Protein AF-A0A6A8FGR5-F1 (afdb_monomer_lite)

Foldseek 3Di:
DDFPDKDFPVVLVPDPQKDWDPPADLQKTKIQGHPAQKIWIDGPPDRMTTIDRDDPDDPDDDPDDPVVVVCPVVVCVVVVVVVVCVCPDCVNVVPPDPVVPPPPPPDDD

Secondary structure (DSSP, 8-state):
--EEEEEEHHHHHH-TTEEE-TT--TT-EEEEETTS-EEEEE-TT-SEEEEEE---S-------SGGGGGGHHHHHHHHHHHHHHHHTSTTT-TT--GGGS--------

pLDDT: mean 71.56, std 17.8, range [41.97, 95.06]

Structure (mmCIF, N/CA/C/O backbone):
data_AF-A0A6A8FGR5-F1
#
_entry.id   AF-A0A6A8FGR5-F1
#
loop_
_atom_site.group_PDB
_atom_site.id
_atom_site.type_symbol
_atom_site.label_atom_id
_atom_site.label_alt_id
_atom_site.label_comp_id
_atom_site.label_asym_id
_atom_site.label_entity_id
_atom_site.label_seq_id
_atom_site.pdbx_PDB_ins_code
_atom_site.Cartn_x
_atom_site.Cartn_y
_atom_site.Cartn_z
_atom_site.occupancy
_atom_site.B_iso_or_equiv
_atom_site.auth_seq_id
_atom_site.auth_comp_id
_atom_site.auth_asym_id
_atom_site.auth_atom_id
_atom_site.pdbx_PDB_model_num
ATOM 1 N N . MET A 1 1 ? 17.420 -13.442 2.392 1.00 55.25 1 MET A N 1
ATOM 2 C CA . MET A 1 1 ? 16.183 -12.662 2.139 1.00 55.25 1 MET A CA 1
ATOM 3 C C . MET A 1 1 ? 15.046 -13.270 2.936 1.00 55.25 1 MET A C 1
ATOM 5 O O . MET A 1 1 ? 14.472 -14.268 2.516 1.00 55.25 1 MET A O 1
ATOM 9 N N . GLN A 1 2 ? 14.761 -12.710 4.108 1.00 61.94 2 GLN A N 1
ATOM 10 C CA . GLN A 1 2 ? 13.659 -13.164 4.950 1.00 61.94 2 GLN A CA 1
ATOM 11 C C . GLN A 1 2 ? 12.454 -12.240 4.746 1.00 61.94 2 GLN A C 1
ATOM 13 O O . GLN A 1 2 ? 12.572 -11.018 4.853 1.00 61.94 2 GLN A O 1
ATOM 18 N N . THR A 1 3 ? 11.298 -12.818 4.418 1.00 72.56 3 THR A N 1
ATOM 19 C CA . THR A 1 3 ? 10.036 -12.077 4.322 1.00 72.56 3 THR A CA 1
ATOM 20 C C . THR A 1 3 ? 9.544 -11.756 5.728 1.00 72.56 3 THR A C 1
ATOM 22 O O . THR A 1 3 ? 9.247 -12.661 6.507 1.00 72.56 3 THR A O 1
ATOM 25 N N . VAL A 1 4 ? 9.453 -10.471 6.057 1.00 80.38 4 VAL A N 1
ATOM 26 C CA . VAL A 1 4 ? 9.016 -9.980 7.373 1.00 80.38 4 VAL A CA 1
ATOM 27 C C . VAL A 1 4 ? 7.495 -9.963 7.477 1.00 80.38 4 VAL A C 1
ATOM 29 O O . VAL A 1 4 ? 6.930 -10.141 8.554 1.00 80.38 4 VAL A O 1
ATOM 32 N N . GLY A 1 5 ? 6.810 -9.749 6.355 1.00 87.44 5 GLY A N 1
ATOM 33 C CA . GLY A 1 5 ? 5.357 -9.742 6.311 1.00 87.44 5 GLY A CA 1
ATOM 34 C C . GLY A 1 5 ? 4.810 -9.232 4.990 1.00 87.44 5 GLY A C 1
ATOM 35 O O . GLY A 1 5 ? 5.549 -8.777 4.122 1.00 87.44 5 GLY A O 1
ATOM 36 N N . ARG A 1 6 ? 3.486 -9.297 4.866 1.00 91.62 6 ARG A N 1
ATOM 37 C CA . ARG A 1 6 ? 2.747 -8.891 3.674 1.00 91.62 6 ARG A CA 1
ATOM 38 C C . ARG A 1 6 ? 1.909 -7.659 3.983 1.00 91.62 6 ARG A C 1
ATOM 40 O O . ARG A 1 6 ? 1.166 -7.656 4.966 1.00 91.62 6 ARG A O 1
ATOM 47 N N . ILE A 1 7 ? 2.025 -6.618 3.163 1.00 93.12 7 ILE A N 1
ATOM 48 C CA . ILE A 1 7 ? 1.291 -5.357 3.338 1.00 93.12 7 ILE A CA 1
ATOM 49 C C . ILE A 1 7 ? 0.479 -5.010 2.088 1.00 93.12 7 ILE A C 1
ATOM 51 O O . ILE A 1 7 ? 0.846 -5.417 0.988 1.00 93.12 7 ILE A O 1
ATOM 55 N N . PRO A 1 8 ? -0.640 -4.278 2.213 1.00 95.06 8 PRO A N 1
ATOM 56 C CA . PRO A 1 8 ? -1.399 -3.842 1.050 1.00 95.06 8 PRO A CA 1
ATOM 57 C C . PRO A 1 8 ? -0.585 -2.889 0.174 1.00 95.06 8 PRO A C 1
ATOM 59 O O . PRO A 1 8 ? 0.067 -1.972 0.674 1.00 95.06 8 PRO A O 1
ATOM 62 N N . ARG A 1 9 ? -0.696 -3.052 -1.142 1.00 92.75 9 ARG A N 1
ATOM 63 C CA . ARG A 1 9 ? 0.044 -2.257 -2.124 1.00 92.75 9 ARG A CA 1
ATOM 64 C C . ARG A 1 9 ? -0.238 -0.761 -2.023 1.00 92.75 9 ARG A C 1
ATOM 66 O O . ARG A 1 9 ? 0.681 0.050 -2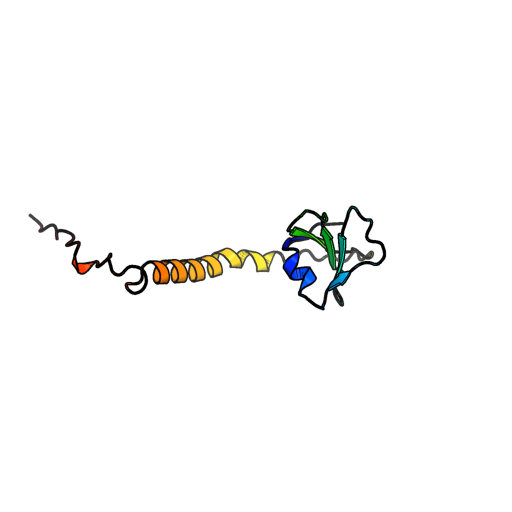.108 1.00 92.75 9 ARG A O 1
ATOM 73 N N . TRP A 1 10 ? -1.492 -0.397 -1.764 1.00 93.56 10 TRP A N 1
ATOM 74 C CA . TRP A 1 10 ? -1.896 1.003 -1.629 1.00 93.56 10 TRP A CA 1
ATOM 75 C C . TRP A 1 10 ? -1.157 1.730 -0.495 1.00 93.56 10 TRP A C 1
ATOM 77 O O . TRP A 1 10 ? -0.984 2.941 -0.576 1.00 93.56 10 TRP A O 1
ATOM 87 N N . VAL A 1 11 ? -0.700 1.016 0.544 1.00 93.56 11 VAL A N 1
ATOM 88 C CA . VAL A 1 11 ? 0.067 1.614 1.649 1.00 93.56 11 VAL A CA 1
ATOM 89 C C . VAL A 1 11 ? 1.420 2.100 1.145 1.00 93.56 11 VAL A C 1
ATOM 91 O O . VAL A 1 11 ? 1.801 3.228 1.430 1.00 93.56 11 VAL A O 1
ATOM 94 N N . ILE A 1 12 ? 2.112 1.282 0.350 1.00 93.19 12 ILE A N 1
ATOM 95 C CA . ILE A 1 12 ? 3.412 1.626 -0.240 1.00 93.19 12 ILE A CA 1
ATOM 96 C C . ILE A 1 12 ? 3.252 2.751 -1.264 1.00 93.19 12 ILE A C 1
ATOM 98 O O . ILE A 1 12 ? 4.041 3.684 -1.287 1.00 93.19 12 ILE A O 1
ATOM 102 N N . GLU A 1 13 ? 2.207 2.700 -2.093 1.00 91.12 13 GLU A N 1
ATOM 103 C CA . GLU A 1 13 ? 1.976 3.713 -3.132 1.00 91.12 13 GLU A CA 1
ATOM 104 C C . GLU A 1 13 ? 1.590 5.092 -2.578 1.00 91.12 13 GLU A C 1
ATOM 106 O O . GLU A 1 13 ? 1.794 6.102 -3.252 1.00 91.12 13 GLU A O 1
ATOM 111 N N . LYS A 1 14 ? 0.997 5.150 -1.380 1.00 92.81 14 LYS A N 1
ATOM 112 C CA . LYS A 1 14 ? 0.591 6.406 -0.732 1.00 92.81 14 LYS A CA 1
ATOM 113 C C . LYS A 1 14 ? 1.634 6.961 0.229 1.00 92.81 14 LYS A C 1
ATOM 115 O O . LYS A 1 14 ? 1.566 8.144 0.553 1.00 92.81 14 LYS A O 1
ATOM 120 N N . ASP A 1 15 ? 2.558 6.134 0.696 1.00 92.12 15 ASP A N 1
ATOM 121 C CA . ASP A 1 15 ? 3.575 6.528 1.660 1.00 92.12 15 ASP A CA 1
ATOM 122 C C . ASP A 1 15 ? 4.819 7.085 0.931 1.00 92.12 15 ASP A C 1
ATOM 124 O O . ASP A 1 15 ? 5.517 6.338 0.243 1.00 92.12 15 ASP A O 1
ATOM 128 N N . PRO A 1 16 ? 5.142 8.386 1.094 1.00 92.00 16 PRO A N 1
ATOM 129 C CA . PRO A 1 16 ? 6.264 9.030 0.407 1.00 92.00 16 PRO A CA 1
ATOM 130 C C . PRO A 1 16 ? 7.637 8.546 0.894 1.00 92.00 16 PRO A C 1
ATOM 132 O O . PRO A 1 16 ? 8.660 8.920 0.319 1.00 92.00 16 PRO A O 1
ATOM 135 N N . SER A 1 17 ? 7.687 7.749 1.966 1.00 91.69 17 SER A N 1
ATOM 136 C CA . SER A 1 17 ? 8.924 7.113 2.414 1.00 91.69 17 SER A CA 1
ATOM 137 C C . SER A 1 17 ? 9.351 5.944 1.524 1.00 91.69 17 SER A C 1
ATOM 139 O O . SER A 1 17 ? 10.503 5.526 1.621 1.00 91.69 17 SER A O 1
ATOM 141 N N . TRP A 1 18 ? 8.479 5.437 0.647 1.00 93.06 18 TRP A N 1
ATOM 142 C CA . TRP A 1 18 ? 8.814 4.387 -0.312 1.00 93.06 18 TRP A CA 1
ATOM 143 C C . TRP A 1 18 ? 9.157 4.959 -1.685 1.00 93.06 18 TRP A C 1
ATOM 145 O O . TRP A 1 18 ? 8.433 5.784 -2.240 1.00 93.06 18 TRP A O 1
ATOM 155 N N . GLU A 1 19 ? 10.241 4.464 -2.272 1.00 91.62 19 GLU A N 1
ATOM 156 C CA . GLU A 1 19 ? 10.662 4.793 -3.632 1.00 91.62 19 GLU A CA 1
ATOM 157 C C . GLU A 1 19 ? 10.598 3.561 -4.520 1.00 91.62 19 GLU A C 1
ATOM 159 O O . GLU A 1 19 ? 10.967 2.469 -4.099 1.00 91.62 19 GLU A O 1
ATOM 164 N N . LYS A 1 20 ? 10.139 3.732 -5.763 1.00 89.19 20 LYS A N 1
ATOM 165 C CA . LYS A 1 20 ? 10.176 2.660 -6.763 1.00 89.19 20 LYS A CA 1
ATOM 166 C C . LYS A 1 20 ? 11.624 2.373 -7.141 1.00 89.19 20 LYS A C 1
ATOM 168 O O . LYS A 1 20 ? 12.364 3.293 -7.486 1.00 89.19 20 LYS A O 1
ATOM 173 N N . ALA A 1 21 ? 12.010 1.104 -7.116 1.00 84.69 21 ALA A N 1
ATOM 174 C CA . ALA A 1 21 ? 13.330 0.692 -7.555 1.00 84.69 21 ALA A CA 1
ATOM 175 C C . ALA A 1 21 ? 13.465 0.847 -9.081 1.00 84.69 21 ALA A C 1
ATOM 177 O O . ALA A 1 21 ? 12.553 0.527 -9.850 1.00 84.69 21 ALA A O 1
ATOM 178 N N . VAL A 1 22 ? 14.635 1.323 -9.515 1.00 71.88 22 VAL A N 1
ATOM 179 C CA . VAL A 1 22 ? 14.949 1.626 -10.925 1.00 71.88 22 VAL A CA 1
ATOM 180 C C . VAL A 1 22 ? 14.974 0.366 -11.803 1.00 71.88 22 VAL A C 1
ATOM 182 O O . VAL A 1 22 ? 14.716 0.447 -12.998 1.00 71.88 22 VAL A O 1
ATOM 185 N N . HIS A 1 23 ? 15.223 -0.806 -11.213 1.00 66.00 23 HIS A N 1
ATOM 186 C CA . HIS A 1 23 ? 15.366 -2.085 -11.919 1.00 66.00 23 HIS A CA 1
ATOM 187 C C . HIS A 1 23 ? 14.107 -2.963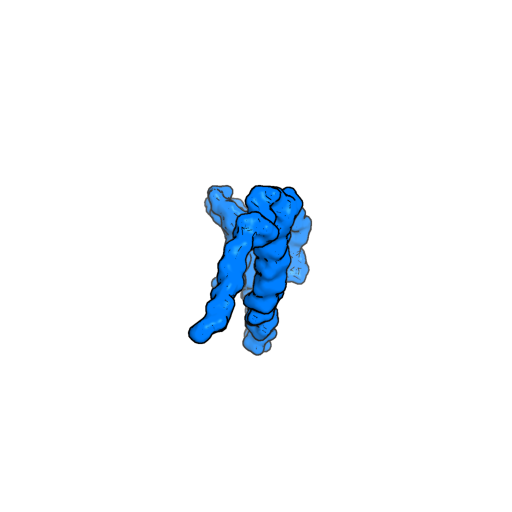 -11.859 1.00 66.00 23 HIS A C 1
ATOM 189 O O . HIS A 1 23 ? 14.211 -4.185 -11.950 1.00 66.00 23 HIS A O 1
ATOM 195 N N . SER A 1 24 ? 12.923 -2.372 -11.668 1.00 63.94 24 SER A N 1
ATOM 196 C CA . SER A 1 24 ? 11.681 -3.151 -11.687 1.00 63.94 24 SER A CA 1
ATOM 197 C C . SER A 1 24 ? 11.469 -3.752 -13.080 1.00 63.94 24 SER A C 1
ATOM 199 O O . SER A 1 24 ? 11.187 -3.053 -14.052 1.00 63.94 24 SER A O 1
ATOM 201 N N . ASN A 1 25 ? 11.652 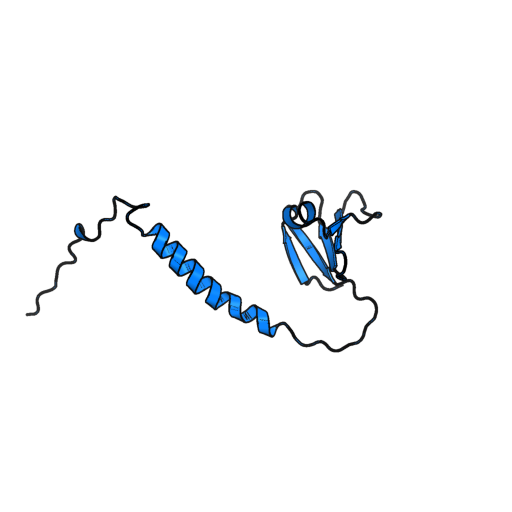-5.069 -13.186 1.00 66.75 25 ASN A N 1
ATOM 202 C CA . ASN A 1 25 ? 11.241 -5.825 -14.363 1.00 66.75 25 ASN A CA 1
ATOM 203 C C . ASN A 1 25 ? 9.714 -5.715 -14.502 1.00 66.75 25 ASN A C 1
ATOM 205 O O . ASN A 1 25 ? 9.013 -5.619 -13.498 1.00 66.75 25 ASN A O 1
ATOM 209 N N . TYR A 1 26 ? 9.180 -5.759 -15.726 1.00 67.88 26 TYR A N 1
ATOM 210 C CA . TYR A 1 26 ? 7.735 -5.608 -15.971 1.00 67.88 26 TYR A CA 1
ATOM 211 C C . TYR A 1 26 ? 6.858 -6.586 -15.167 1.00 67.88 26 TYR A C 1
ATOM 213 O O . TYR A 1 26 ? 5.714 -6.260 -14.856 1.00 67.88 26 TYR A O 1
ATOM 221 N N . ASP A 1 27 ? 7.418 -7.732 -14.780 1.00 80.31 27 ASP A N 1
ATOM 222 C CA . ASP A 1 27 ? 6.720 -8.783 -14.039 1.00 80.31 27 ASP A CA 1
ATOM 223 C C . ASP A 1 27 ? 6.714 -8.577 -12.518 1.00 80.31 27 ASP A C 1
ATOM 225 O O . ASP A 1 27 ? 5.946 -9.235 -11.820 1.00 80.31 27 ASP A O 1
ATOM 229 N N . ILE A 1 28 ? 7.562 -7.698 -11.968 1.00 86.75 28 ILE A N 1
ATOM 230 C CA . ILE A 1 28 ? 7.688 -7.509 -10.516 1.00 86.75 28 ILE A CA 1
ATOM 231 C C . ILE A 1 28 ? 7.924 -6.035 -10.200 1.00 86.75 28 ILE A C 1
ATOM 233 O O . ILE A 1 28 ? 8.941 -5.441 -10.558 1.00 86.75 28 ILE A O 1
ATOM 237 N N . LEU A 1 29 ? 6.994 -5.456 -9.448 1.00 89.00 29 LEU A N 1
ATOM 238 C CA . LEU A 1 29 ? 7.147 -4.119 -8.908 1.00 89.00 29 LEU A CA 1
ATOM 239 C C . LEU A 1 29 ? 7.932 -4.178 -7.615 1.00 89.00 29 LEU A C 1
ATOM 241 O O . LEU A 1 29 ? 7.694 -5.017 -6.745 1.00 89.00 29 LEU A O 1
ATOM 245 N N . GLU A 1 30 ? 8.855 -3.246 -7.487 1.00 92.06 30 GLU A N 1
ATOM 246 C CA . GLU A 1 30 ? 9.798 -3.230 -6.395 1.00 92.06 30 GLU A CA 1
ATOM 247 C C . GLU A 1 30 ? 9.900 -1.825 -5.818 1.00 92.06 30 GLU A C 1
ATOM 249 O O . GLU A 1 30 ? 9.988 -0.836 -6.552 1.00 92.06 30 GLU A O 1
ATOM 254 N N . TRP A 1 31 ? 9.900 -1.752 -4.491 1.00 91.88 31 TRP A N 1
ATOM 255 C CA . TRP A 1 31 ? 10.065 -0.521 -3.740 1.00 91.88 31 TRP A CA 1
ATOM 256 C C . TRP A 1 31 ? 11.115 -0.673 -2.651 1.00 91.88 31 TRP A C 1
ATOM 258 O O . TRP A 1 31 ? 11.241 -1.732 -2.038 1.00 91.88 31 TRP A O 1
ATOM 268 N N . THR A 1 32 ? 11.790 0.425 -2.346 1.00 91.75 32 THR A N 1
ATOM 269 C CA . THR A 1 32 ? 12.764 0.531 -1.261 1.00 91.75 32 THR A CA 1
ATOM 270 C C . THR A 1 32 ? 12.317 1.621 -0.301 1.00 91.75 32 THR A C 1
ATOM 272 O O . THR A 1 32 ? 11.864 2.686 -0.725 1.00 91.75 32 THR A O 1
ATOM 275 N N . LYS A 1 33 ? 12.416 1.366 1.004 1.00 91.19 33 LYS A N 1
ATOM 276 C CA . LYS A 1 33 ? 12.039 2.350 2.018 1.00 91.19 33 LYS A CA 1
ATOM 277 C C . LYS A 1 33 ? 13.219 3.253 2.368 1.00 91.19 33 LYS A C 1
ATOM 279 O O . LYS A 1 33 ? 14.303 2.784 2.689 1.00 91.19 33 LYS A O 1
ATOM 284 N N . LYS A 1 34 ? 13.010 4.567 2.388 1.00 88.19 34 LYS A N 1
ATOM 285 C CA . LYS A 1 34 ? 14.017 5.525 2.859 1.00 88.19 34 LYS A CA 1
ATOM 286 C C . LYS A 1 34 ? 14.289 5.348 4.345 1.00 88.19 34 LYS A C 1
ATOM 288 O O . LYS A 1 34 ? 13.364 5.324 5.155 1.00 88.19 34 LYS A O 1
ATOM 293 N N . GLY A 1 35 ? 15.569 5.293 4.705 1.00 83.12 35 GLY A N 1
ATOM 294 C CA . GLY A 1 35 ? 16.007 5.235 6.102 1.00 83.12 35 GLY A CA 1
ATOM 295 C C . GLY A 1 35 ? 15.706 3.911 6.811 1.00 83.12 35 GLY A C 1
ATOM 296 O O . GLY A 1 35 ? 15.878 3.831 8.023 1.00 83.12 35 GLY A O 1
ATOM 297 N N . ALA A 1 36 ? 15.268 2.884 6.081 1.00 80.38 36 ALA A N 1
ATOM 298 C CA . ALA A 1 36 ? 15.136 1.526 6.584 1.00 80.38 36 ALA A CA 1
ATOM 299 C C . ALA A 1 36 ? 15.652 0.556 5.520 1.00 80.38 36 ALA A C 1
ATOM 301 O O . ALA A 1 36 ? 15.351 0.734 4.345 1.00 80.38 36 ALA A O 1
ATOM 302 N N . ASP A 1 37 ? 16.360 -0.497 5.921 1.00 85.56 37 ASP A N 1
ATOM 303 C CA . ASP A 1 37 ? 16.824 -1.550 5.004 1.00 85.56 37 ASP A CA 1
ATOM 304 C C . ASP A 1 37 ? 15.671 -2.507 4.652 1.00 85.56 37 ASP A C 1
ATOM 306 O O . ASP A 1 37 ? 15.729 -3.716 4.869 1.00 85.56 37 ASP A O 1
ATOM 310 N N . LEU A 1 38 ? 14.566 -1.932 4.169 1.00 88.62 38 LEU A N 1
ATOM 311 C CA . LEU A 1 38 ? 13.344 -2.624 3.792 1.00 88.62 38 LEU A CA 1
ATOM 312 C C . LEU A 1 38 ? 13.102 -2.486 2.296 1.00 88.62 38 LEU A C 1
ATOM 314 O O . LEU A 1 38 ? 13.106 -1.387 1.735 1.00 88.62 38 LEU A O 1
ATOM 318 N N 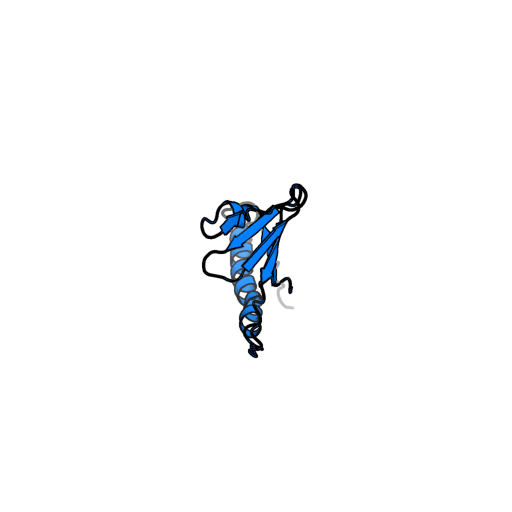. ARG A 1 39 ? 12.793 -3.622 1.687 1.00 90.94 39 ARG A N 1
ATOM 319 C CA . ARG A 1 39 ? 12.427 -3.758 0.285 1.00 90.94 39 ARG A CA 1
ATOM 320 C C . ARG A 1 39 ? 11.057 -4.407 0.204 1.00 90.94 39 ARG A C 1
ATOM 322 O O . ARG A 1 39 ? 10.784 -5.352 0.935 1.00 90.94 39 ARG A O 1
ATOM 329 N N . ALA A 1 40 ? 10.183 -3.904 -0.649 1.00 92.12 40 ALA A N 1
ATOM 330 C CA . ALA A 1 40 ? 8.886 -4.504 -0.907 1.00 92.12 40 ALA A CA 1
ATOM 331 C C . ALA A 1 40 ? 8.819 -4.956 -2.360 1.00 92.12 40 ALA A C 1
ATOM 333 O O . ALA A 1 40 ? 9.136 -4.180 -3.257 1.00 92.12 40 ALA A O 1
ATOM 334 N N . THR A 1 41 ? 8.390 -6.189 -2.594 1.00 92.06 41 THR A N 1
ATOM 335 C CA . THR A 1 41 ? 8.162 -6.736 -3.932 1.00 92.06 41 THR A CA 1
ATOM 336 C C . THR A 1 41 ? 6.699 -7.103 -4.096 1.00 92.06 41 THR A C 1
ATOM 338 O O . THR A 1 41 ? 6.062 -7.615 -3.176 1.00 92.06 41 THR A O 1
ATOM 341 N N . CYS A 1 42 ? 6.125 -6.831 -5.262 1.00 90.75 42 CYS A N 1
ATOM 342 C CA . CYS A 1 42 ? 4.791 -7.311 -5.578 1.00 90.75 42 CYS A CA 1
ATOM 343 C C . CYS A 1 42 ? 4.626 -7.652 -7.044 1.00 90.75 42 CYS A C 1
ATOM 345 O O . CYS A 1 42 ? 5.219 -7.038 -7.928 1.00 90.75 42 CYS A O 1
ATOM 347 N N . ASP A 1 43 ? 3.737 -8.602 -7.284 1.00 89.12 43 ASP A N 1
ATOM 348 C CA . ASP A 1 43 ? 3.198 -8.843 -8.609 1.00 89.12 43 ASP A CA 1
ATOM 349 C C . ASP A 1 43 ? 2.332 -7.633 -9.038 1.00 89.12 43 ASP A C 1
ATOM 351 O O . ASP A 1 43 ? 1.561 -7.113 -8.215 1.00 89.12 43 ASP A O 1
ATOM 355 N N . PRO A 1 44 ? 2.436 -7.152 -10.290 1.00 86.50 44 PRO A N 1
ATOM 356 C CA . PRO A 1 44 ? 1.612 -6.071 -10.821 1.00 86.50 44 PRO A CA 1
ATOM 357 C C . PRO A 1 44 ? 0.100 -6.275 -10.657 1.00 86.50 44 PRO A C 1
ATOM 359 O O . PRO A 1 44 ? -0.609 -5.284 -10.469 1.00 86.50 44 PRO A O 1
ATOM 362 N N . ALA A 1 45 ? -0.384 -7.520 -10.692 1.00 88.88 45 ALA A N 1
ATOM 363 C CA . ALA A 1 45 ? -1.786 -7.894 -10.512 1.00 88.88 45 ALA A CA 1
ATOM 364 C C . ALA A 1 45 ? -2.172 -8.135 -9.037 1.00 88.88 45 ALA A C 1
ATOM 366 O O . ALA A 1 45 ? -3.358 -8.232 -8.712 1.00 88.88 45 ALA A O 1
ATOM 367 N N . SER A 1 46 ? -1.201 -8.218 -8.122 1.00 90.25 46 SER A N 1
ATOM 368 C CA . SER A 1 46 ? -1.454 -8.428 -6.694 1.00 90.25 46 SER A CA 1
ATOM 369 C C . SER A 1 46 ? -1.839 -7.129 -5.977 1.00 90.25 46 SER A C 1
ATOM 371 O O . SER A 1 46 ? -1.230 -6.073 -6.151 1.00 90.25 46 SER A O 1
ATOM 373 N N . MET A 1 47 ? -2.818 -7.230 -5.072 1.00 92.81 47 MET A N 1
ATOM 374 C CA . MET A 1 47 ? -3.208 -6.144 -4.157 1.00 92.81 47 MET A CA 1
ATOM 375 C C . MET A 1 47 ? -2.268 -5.998 -2.949 1.00 92.81 47 MET A C 1
ATOM 377 O O . MET A 1 47 ? -2.428 -5.080 -2.142 1.00 92.81 47 MET A O 1
ATOM 381 N N . PHE A 1 48 ? -1.307 -6.907 -2.800 1.00 93.12 48 PHE A N 1
ATOM 382 C CA . PHE A 1 48 ? -0.401 -6.982 -1.660 1.00 93.12 48 PHE A CA 1
ATOM 383 C C . PHE A 1 48 ? 1.050 -7.128 -2.108 1.00 93.12 48 PHE A C 1
ATOM 385 O O . PHE A 1 48 ? 1.326 -7.823 -3.089 1.00 93.12 48 PHE A O 1
ATOM 392 N N . CYS A 1 49 ? 1.952 -6.542 -1.328 1.00 92.44 49 CYS A N 1
ATOM 393 C CA . CYS A 1 49 ? 3.394 -6.614 -1.497 1.00 92.44 49 CYS A CA 1
ATOM 394 C C . CYS A 1 49 ? 4.021 -7.379 -0.329 1.00 92.44 49 CYS A C 1
ATOM 396 O O . CYS A 1 49 ? 3.615 -7.206 0.826 1.00 92.44 49 CYS A O 1
ATOM 398 N N . ASP A 1 50 ? 5.026 -8.188 -0.631 1.00 92.31 50 ASP A N 1
ATOM 399 C CA . ASP A 1 50 ? 5.837 -8.880 0.358 1.00 92.31 50 ASP A CA 1
ATOM 400 C C . ASP A 1 50 ? 7.015 -7.989 0.750 1.00 92.31 50 ASP A C 1
ATOM 402 O O . ASP A 1 50 ? 7.729 -7.461 -0.101 1.00 92.31 50 ASP A O 1
ATOM 406 N N . VAL A 1 51 ? 7.194 -7.780 2.052 1.00 92.31 51 VAL A N 1
ATOM 407 C CA . VAL A 1 51 ? 8.249 -6.933 2.613 1.00 92.31 51 VAL A CA 1
ATOM 408 C C . VAL A 1 51 ? 9.393 -7.812 3.090 1.00 92.31 51 VAL A C 1
ATOM 410 O O . VAL A 1 51 ? 9.200 -8.748 3.867 1.00 92.31 51 VAL A O 1
ATOM 413 N N . MET A 1 52 ? 10.595 -7.478 2.651 1.00 90.00 52 MET A N 1
ATOM 414 C CA . MET A 1 52 ? 11.848 -8.160 2.930 1.00 90.00 52 MET A CA 1
ATOM 415 C C . MET A 1 52 ? 12.830 -7.186 3.584 1.00 90.00 52 MET A C 1
ATOM 417 O O . MET A 1 52 ? 12.833 -5.997 3.264 1.00 90.00 52 MET A O 1
ATOM 421 N N . ILE A 1 53 ? 13.676 -7.692 4.481 1.00 86.38 53 ILE A N 1
ATOM 422 C CA . ILE A 1 53 ? 14.843 -6.947 4.974 1.00 86.38 53 ILE A CA 1
ATOM 423 C C . ILE A 1 53 ? 16.019 -7.227 4.039 1.00 86.38 53 ILE A C 1
ATOM 425 O O . ILE A 1 53 ? 16.320 -8.386 3.736 1.00 86.38 53 ILE A O 1
ATOM 429 N N . GLU A 1 54 ? 16.667 -6.166 3.567 1.00 72.25 54 GLU A N 1
ATOM 430 C CA . GLU A 1 54 ? 17.888 -6.263 2.773 1.00 72.25 54 GLU A CA 1
ATOM 431 C C . GLU A 1 54 ? 19.083 -6.428 3.722 1.00 72.25 54 GLU A C 1
ATOM 433 O O . GLU A 1 54 ? 19.642 -5.464 4.237 1.00 72.25 54 GLU A O 1
ATOM 438 N N . GLU A 1 55 ? 19.443 -7.682 4.005 1.00 63.22 55 GLU A N 1
ATOM 439 C CA . GLU A 1 55 ? 20.584 -8.041 4.856 1.00 63.22 55 GLU A CA 1
ATOM 440 C C . GLU A 1 55 ? 21.906 -7.637 4.190 1.00 63.22 55 GLU A C 1
ATOM 442 O O . GLU A 1 55 ? 22.544 -8.410 3.474 1.00 63.22 55 GLU A O 1
ATOM 447 N N . ARG A 1 56 ? 22.363 -6.413 4.447 1.00 54.75 56 ARG A N 1
ATOM 448 C CA . ARG A 1 56 ? 23.736 -6.004 4.149 1.00 54.75 56 ARG A CA 1
ATOM 449 C C . ARG A 1 56 ? 24.663 -6.558 5.233 1.00 54.75 56 ARG A C 1
ATOM 451 O O . ARG A 1 56 ? 24.954 -5.854 6.187 1.00 54.75 56 ARG A O 1
ATOM 458 N N . ASN A 1 57 ? 25.087 -7.821 5.099 1.00 48.94 57 ASN A N 1
ATOM 459 C CA . ASN A 1 57 ? 26.202 -8.460 5.827 1.00 48.94 57 ASN A CA 1
ATOM 460 C C . ASN A 1 57 ? 26.491 -7.908 7.238 1.00 48.94 57 ASN A C 1
ATOM 462 O O . ASN A 1 57 ? 27.572 -7.375 7.489 1.00 48.94 57 ASN A O 1
ATOM 466 N N . GLN A 1 58 ? 25.557 -8.054 8.176 1.00 45.22 58 GLN A N 1
ATOM 467 C CA . GLN A 1 58 ? 25.849 -7.840 9.591 1.00 45.22 58 GLN A CA 1
ATOM 468 C C . GLN A 1 58 ? 25.349 -9.044 10.373 1.00 45.22 58 GLN A C 1
ATOM 470 O O . GLN A 1 58 ? 24.185 -9.158 10.741 1.00 45.22 58 GLN A O 1
ATOM 475 N N . HIS A 1 59 ? 26.294 -9.954 10.595 1.00 41.97 59 HIS A N 1
ATOM 476 C CA . HIS A 1 59 ? 26.332 -10.869 11.722 1.00 41.97 59 HIS A CA 1
ATOM 477 C C . HIS A 1 59 ? 26.263 -10.041 13.015 1.00 41.97 59 HIS A C 1
ATOM 479 O O . HIS A 1 59 ? 27.285 -9.705 13.612 1.00 41.97 59 HIS A O 1
ATOM 485 N N . LEU A 1 60 ? 25.059 -9.646 13.411 1.00 43.34 60 LEU A N 1
ATOM 486 C CA . LEU A 1 60 ? 24.771 -9.134 14.739 1.00 43.34 60 LEU A CA 1
ATOM 487 C C . LEU A 1 60 ? 23.484 -9.797 15.209 1.00 43.34 60 LEU A C 1
ATOM 489 O O . LEU A 1 60 ? 22.400 -9.526 14.696 1.00 43.34 60 LEU A O 1
ATOM 493 N N . ASP A 1 61 ? 23.666 -10.699 16.170 1.00 47.72 61 ASP A N 1
ATOM 494 C CA . ASP A 1 61 ? 22.638 -11.247 17.043 1.00 47.72 61 ASP A CA 1
ATOM 495 C C . ASP A 1 61 ? 21.590 -10.190 17.399 1.00 47.72 61 ASP A C 1
ATOM 497 O O . ASP A 1 61 ? 21.831 -9.286 18.198 1.00 47.72 61 ASP A O 1
ATOM 501 N N . LEU A 1 62 ? 20.396 -10.330 16.832 1.00 46.44 62 LEU A N 1
ATOM 502 C CA . LEU A 1 62 ? 19.188 -9.714 17.364 1.00 46.44 62 LEU A CA 1
ATOM 503 C C . LEU A 1 62 ? 18.048 -10.731 17.319 1.00 46.44 62 LEU A C 1
ATOM 505 O O . LEU A 1 62 ? 16.994 -10.541 16.711 1.00 46.44 62 LEU A O 1
ATOM 509 N N . SER A 1 63 ? 18.239 -11.827 18.046 1.00 47.94 63 SER A N 1
ATOM 510 C CA . SER A 1 63 ? 17.133 -12.453 18.760 1.00 47.94 63 SER A CA 1
ATOM 511 C C . SER A 1 63 ? 16.571 -11.441 19.768 1.00 47.94 63 SER A C 1
ATOM 513 O O . SER A 1 63 ? 17.006 -11.417 20.909 1.00 47.94 63 SER A O 1
ATOM 515 N N . ASP A 1 64 ? 15.706 -10.539 19.286 1.00 46.69 64 ASP A N 1
ATOM 516 C CA . ASP A 1 64 ? 14.571 -9.888 19.967 1.00 46.69 64 ASP A CA 1
ATOM 517 C C . ASP A 1 64 ? 14.252 -8.529 19.316 1.00 46.69 64 ASP A C 1
ATOM 519 O O . ASP A 1 64 ? 14.978 -7.549 19.483 1.00 46.69 64 ASP A O 1
ATOM 523 N N . PRO A 1 65 ? 13.120 -8.438 18.585 1.00 48.94 65 PRO A N 1
ATOM 524 C CA . PRO A 1 65 ? 11.913 -7.968 19.260 1.00 48.94 65 PRO A CA 1
ATOM 525 C C . PRO A 1 65 ? 10.640 -8.691 18.779 1.00 48.94 65 PRO A C 1
ATOM 527 O O . PRO A 1 65 ? 9.653 -8.055 18.411 1.00 48.94 65 PRO A O 1
ATOM 530 N N . ILE A 1 66 ? 10.605 -10.026 18.813 1.00 48.47 66 ILE A N 1
ATOM 531 C CA . ILE A 1 66 ? 9.344 -10.767 18.580 1.00 48.47 66 ILE A CA 1
ATOM 532 C C . ILE A 1 66 ? 8.429 -10.701 19.825 1.00 48.47 66 ILE A C 1
ATOM 534 O O . ILE A 1 66 ? 7.205 -10.797 19.726 1.00 48.47 66 ILE A O 1
ATOM 538 N N . SER A 1 67 ? 8.986 -10.372 20.995 1.00 44.75 67 SER A N 1
ATOM 539 C CA . SER A 1 67 ? 8.253 -10.194 22.259 1.00 44.75 67 SER A CA 1
ATOM 540 C C . SER A 1 67 ? 7.174 -9.084 22.241 1.00 44.75 67 SER A C 1
ATOM 542 O O . SER A 1 67 ? 6.186 -9.172 22.972 1.00 44.75 67 SER A O 1
ATOM 544 N N . LYS A 1 68 ? 7.257 -8.071 21.359 1.00 45.19 68 LYS A N 1
ATOM 545 C CA . LYS A 1 68 ? 6.264 -6.969 21.332 1.00 45.19 68 LYS A CA 1
ATOM 546 C C . LYS A 1 68 ? 5.007 -7.228 20.495 1.00 45.19 68 LYS A C 1
ATOM 548 O O . LYS A 1 68 ? 4.032 -6.493 20.651 1.00 45.19 68 LYS A O 1
ATOM 553 N N . PHE A 1 69 ? 4.965 -8.270 19.661 1.00 45.72 69 PHE A N 1
ATOM 554 C CA . PHE A 1 69 ? 3.772 -8.575 18.852 1.00 45.72 69 PHE A CA 1
ATOM 555 C C . PHE A 1 69 ? 2.727 -9.444 19.567 1.00 45.72 69 PHE A C 1
ATOM 557 O O . PHE A 1 69 ? 1.574 -9.482 19.134 1.00 45.72 69 PHE A O 1
ATOM 564 N N . ASN A 1 70 ? 3.066 -10.046 20.712 1.00 48.25 70 ASN A N 1
ATOM 565 C CA . ASN A 1 70 ? 2.127 -10.872 21.481 1.00 48.25 70 ASN A CA 1
ATOM 566 C C . ASN A 1 70 ? 1.041 -10.078 22.235 1.00 48.25 70 ASN A C 1
ATOM 568 O O . ASN A 1 70 ? 0.115 -10.670 22.784 1.00 48.25 70 ASN A O 1
ATOM 572 N N . ASN A 1 71 ? 1.086 -8.741 22.207 1.00 50.50 71 ASN A N 1
ATOM 573 C CA . ASN A 1 71 ? 0.062 -7.884 22.815 1.00 50.50 71 ASN A CA 1
ATOM 574 C C . ASN A 1 71 ? -1.049 -7.439 21.843 1.00 50.50 71 ASN A C 1
ATOM 576 O O . ASN A 1 71 ? -1.935 -6.679 22.236 1.00 50.50 71 ASN A O 1
ATOM 580 N N . LYS A 1 72 ? -1.059 -7.919 20.588 1.00 50.00 72 LYS A N 1
ATOM 581 C CA . LYS A 1 72 ? -2.167 -7.640 19.653 1.00 50.00 72 LYS A CA 1
ATOM 582 C C . LYS A 1 72 ? -3.475 -8.320 20.054 1.00 50.00 7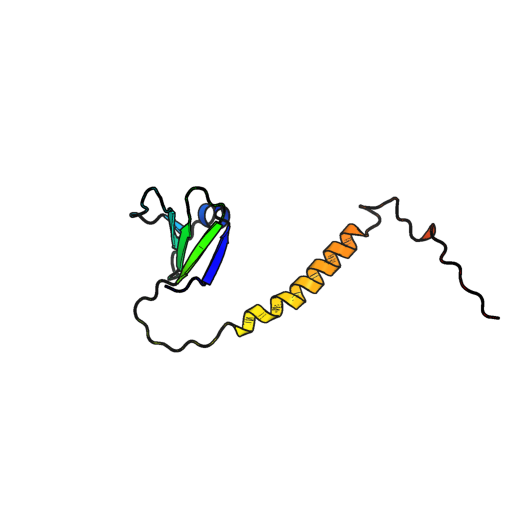2 LYS A C 1
ATOM 584 O O . LYS A 1 72 ? -4.531 -7.742 19.817 1.00 50.00 72 LYS A O 1
ATOM 589 N N . SER A 1 73 ? -3.422 -9.482 20.707 1.00 53.72 73 SER A N 1
ATOM 590 C CA . SER A 1 73 ? -4.625 -10.184 21.172 1.00 53.72 73 SER A CA 1
ATOM 591 C C . SER A 1 73 ? -5.416 -9.336 22.172 1.00 53.72 73 SER A C 1
ATOM 593 O O . SER A 1 73 ? -6.616 -9.165 21.997 1.00 53.72 73 SER A O 1
ATOM 595 N N . ARG A 1 74 ? -4.753 -8.684 23.136 1.00 50.94 74 ARG A N 1
ATOM 596 C CA . ARG A 1 74 ? -5.425 -7.842 24.142 1.00 50.94 74 ARG A CA 1
ATOM 597 C C . ARG A 1 74 ? -5.993 -6.543 23.570 1.00 50.94 74 ARG A C 1
ATOM 599 O O . ARG A 1 74 ? -7.132 -6.214 23.883 1.00 50.94 74 ARG A O 1
ATOM 606 N N . LEU A 1 75 ? -5.256 -5.832 22.709 1.00 51.25 75 LEU A N 1
ATOM 607 C CA . LEU A 1 75 ? -5.779 -4.618 22.062 1.00 51.25 75 LEU A CA 1
ATOM 608 C C . LEU A 1 75 ? -6.940 -4.951 21.110 1.00 51.25 75 LEU A C 1
ATOM 610 O O . LEU A 1 75 ? -7.916 -4.207 21.051 1.00 51.25 75 LEU A O 1
ATOM 614 N N . SER A 1 76 ? -6.872 -6.103 20.429 1.00 53.53 76 SER A N 1
ATOM 615 C CA . SER A 1 76 ? -7.983 -6.609 19.622 1.00 53.53 76 SER A CA 1
ATOM 616 C C . SER A 1 76 ? -9.202 -6.951 20.475 1.00 53.53 76 SER A C 1
ATOM 618 O O . SER A 1 76 ? -10.299 -6.600 20.078 1.00 53.53 76 SER A O 1
ATOM 620 N N . THR A 1 77 ? -9.051 -7.513 21.682 1.00 54.88 77 THR A N 1
ATOM 621 C CA . THR A 1 77 ? -10.191 -7.781 22.575 1.00 54.88 77 THR A CA 1
ATOM 622 C C . THR A 1 77 ? -10.914 -6.499 22.998 1.00 54.88 77 THR A C 1
ATOM 624 O O . THR A 1 77 ? -12.142 -6.480 22.994 1.00 54.88 77 THR A O 1
ATOM 627 N N . PHE A 1 78 ? -10.189 -5.418 23.312 1.00 56.62 78 PHE A N 1
ATOM 628 C CA . PHE A 1 78 ? -10.806 -4.127 23.653 1.00 56.62 78 PHE A CA 1
ATOM 629 C C . PHE A 1 78 ? -11.462 -3.458 22.438 1.00 56.62 78 PHE A C 1
ATOM 631 O O . PHE A 1 78 ? -12.620 -3.057 22.518 1.00 56.62 78 PHE A O 1
ATOM 638 N N . ALA A 1 79 ? -10.778 -3.423 21.289 1.00 59.03 79 ALA A N 1
ATOM 639 C CA . ALA A 1 79 ? -11.344 -2.880 20.054 1.00 59.03 79 ALA A CA 1
ATOM 640 C C . ALA A 1 79 ? -12.569 -3.686 19.573 1.00 59.03 79 ALA A C 1
ATOM 642 O O . ALA A 1 79 ? -13.571 -3.112 19.156 1.00 59.03 79 ALA A O 1
ATOM 643 N N . SER A 1 80 ? -12.534 -5.017 19.675 1.00 60.62 80 SER A N 1
ATOM 644 C CA . SER A 1 80 ? -13.665 -5.891 19.347 1.00 60.62 80 SER A CA 1
ATOM 645 C C . SER A 1 80 ? -14.829 -5.729 20.324 1.00 60.62 80 SER A C 1
ATOM 647 O O . SER A 1 80 ? -15.980 -5.777 19.892 1.00 60.62 80 SER A O 1
ATOM 649 N N . ALA A 1 81 ? -14.563 -5.503 21.615 1.00 68.06 81 ALA A N 1
ATOM 650 C CA . ALA A 1 81 ? -15.604 -5.226 22.603 1.00 68.06 81 ALA A CA 1
ATOM 651 C C . ALA A 1 81 ? -16.323 -3.898 22.317 1.00 68.06 81 ALA A C 1
ATOM 653 O O . ALA A 1 81 ? -17.550 -3.837 22.409 1.00 68.06 81 ALA A O 1
ATOM 654 N N . ASP A 1 82 ? -15.588 -2.863 21.905 1.00 76.00 82 ASP A N 1
ATOM 655 C CA . ASP A 1 82 ? -16.172 -1.573 21.528 1.00 76.00 82 ASP A CA 1
ATOM 656 C C . ASP A 1 82 ? -16.972 -1.661 20.224 1.00 76.00 82 ASP A C 1
ATOM 658 O O . ASP A 1 82 ? -18.068 -1.104 20.140 1.00 76.00 82 ASP A O 1
ATOM 662 N N . ILE A 1 83 ? -16.498 -2.434 19.240 1.00 78.12 83 ILE A N 1
ATOM 663 C CA . ILE A 1 83 ? -17.246 -2.699 18.001 1.00 78.12 83 ILE A CA 1
ATOM 664 C C . ILE A 1 83 ? -18.547 -3.448 18.307 1.00 78.12 83 ILE A C 1
ATOM 666 O O . ILE A 1 83 ? -19.613 -3.036 17.853 1.00 78.12 83 ILE A O 1
ATOM 670 N N . ALA A 1 84 ? -18.495 -4.515 19.109 1.00 77.38 84 ALA A N 1
ATOM 671 C CA . ALA A 1 84 ? -19.688 -5.264 19.496 1.00 77.38 84 ALA A CA 1
ATOM 672 C C . ALA A 1 84 ? -20.682 -4.381 20.268 1.00 77.38 84 ALA A C 1
ATOM 674 O O . ALA A 1 84 ? -21.882 -4.408 19.990 1.00 77.38 84 ALA A O 1
ATOM 675 N N . ARG A 1 85 ? -20.191 -3.534 21.184 1.00 77.94 85 ARG A N 1
ATOM 676 C CA . ARG A 1 85 ? -21.017 -2.575 21.927 1.00 77.94 85 ARG A CA 1
ATOM 677 C C . ARG A 1 85 ? -21.668 -1.553 20.993 1.00 77.94 85 ARG A C 1
ATOM 679 O O . ARG A 1 85 ? -22.864 -1.305 21.124 1.00 77.94 85 ARG A O 1
ATOM 686 N N . TYR A 1 86 ? -20.926 -1.013 20.028 1.00 79.56 86 TYR A N 1
ATOM 687 C CA . TYR A 1 86 ? -21.442 -0.062 19.043 1.00 79.56 86 TYR A CA 1
ATOM 688 C C . TYR A 1 86 ? -22.514 -0.693 18.145 1.00 79.56 86 TYR A C 1
ATOM 690 O O . TYR A 1 86 ? -23.600 -0.132 17.994 1.00 79.56 86 TYR A O 1
ATOM 698 N N . LEU A 1 87 ? -22.263 -1.900 17.629 1.00 78.75 87 LEU A N 1
ATOM 699 C CA . LEU A 1 87 ? -23.224 -2.647 16.815 1.00 78.75 87 LEU A CA 1
ATOM 700 C C . LEU A 1 87 ? -24.467 -3.055 17.614 1.00 78.75 87 LEU A C 1
ATOM 702 O O . LEU A 1 87 ? -25.570 -3.005 17.087 1.00 78.75 87 LEU A O 1
ATOM 706 N N . SER A 1 88 ? -24.329 -3.394 18.895 1.00 72.81 88 SER A N 1
ATOM 707 C CA . SER A 1 88 ? -25.466 -3.698 19.780 1.00 72.81 88 SER A CA 1
ATOM 708 C C . SER A 1 88 ? -26.194 -2.455 20.319 1.00 72.81 88 SER A C 1
ATOM 710 O O . SER A 1 88 ? -27.168 -2.581 21.062 1.00 72.81 88 SER A O 1
ATOM 712 N N . SER A 1 89 ? -25.735 -1.246 19.978 1.00 75.56 89 SER A N 1
ATOM 713 C CA . SER A 1 89 ? -26.337 -0.010 20.474 1.00 75.56 89 SER A CA 1
ATOM 714 C C . SER A 1 89 ? -27.732 0.224 19.889 1.00 75.56 89 SER A C 1
ATOM 716 O O . SER A 1 89 ? -28.040 -0.127 18.747 1.00 75.56 89 SER A O 1
ATOM 718 N N . ARG A 1 90 ? -28.576 0.911 20.663 1.00 70.31 90 ARG A N 1
ATOM 719 C CA . ARG A 1 90 ? -29.942 1.281 20.256 1.00 70.31 90 ARG A CA 1
ATOM 720 C C . ARG A 1 90 ? -29.988 2.249 19.070 1.00 70.31 90 ARG A C 1
ATOM 722 O O . ARG A 1 90 ? -31.033 2.371 18.441 1.00 70.31 90 ARG A O 1
ATOM 729 N N . TYR A 1 91 ? -28.874 2.921 18.768 1.00 75.06 91 TYR A N 1
ATOM 730 C CA . TYR A 1 91 ? -28.765 3.839 17.634 1.00 75.06 91 TYR A CA 1
ATOM 731 C C . TYR A 1 91 ? -28.714 3.098 16.295 1.00 75.06 91 TYR A C 1
ATOM 733 O O . TYR A 1 91 ? -29.351 3.532 15.342 1.00 75.06 91 TYR A O 1
ATOM 741 N N . LEU A 1 92 ? -27.993 1.973 16.228 1.00 75.50 92 LEU A N 1
ATOM 742 C CA . LEU A 1 92 ? -27.913 1.149 15.017 1.00 75.50 92 LEU A CA 1
ATOM 743 C C . LEU A 1 92 ? -29.003 0.076 14.955 1.00 75.50 92 LEU A C 1
ATOM 745 O O . LEU A 1 92 ? -29.445 -0.285 13.869 1.00 75.50 92 LEU A O 1
ATOM 749 N N . ASN A 1 93 ? -29.466 -0.410 16.110 1.00 69.81 93 ASN A N 1
ATOM 750 C CA . ASN A 1 93 ? -30.473 -1.462 16.212 1.00 69.81 93 ASN A CA 1
ATOM 751 C C . ASN A 1 93 ? -31.693 -1.017 17.041 1.00 69.81 93 ASN A C 1
ATOM 753 O O . ASN A 1 93 ? -31.965 -1.579 18.103 1.00 69.81 93 ASN A O 1
ATOM 757 N N . PRO A 1 94 ? -32.495 -0.050 16.557 1.00 67.56 94 PRO A N 1
ATOM 758 C CA . PRO A 1 94 ? -33.650 0.472 17.296 1.00 67.56 94 PRO A CA 1
ATOM 759 C C . PRO A 1 94 ? -34.771 -0.561 17.501 1.00 67.56 94 PRO A C 1
ATOM 761 O O . PRO A 1 94 ? -35.677 -0.344 18.299 1.00 67.56 94 PRO A O 1
ATOM 764 N N . ARG A 1 95 ? -34.729 -1.697 16.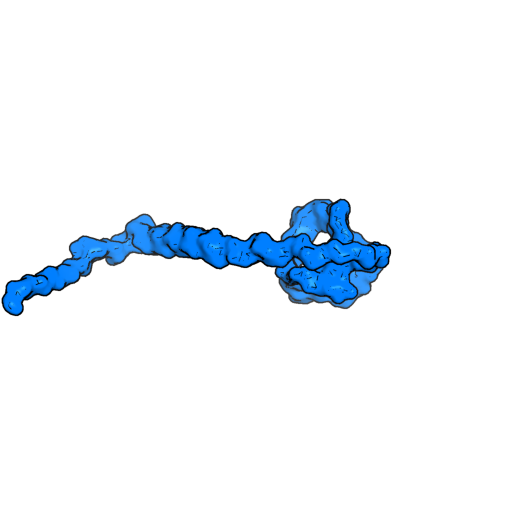788 1.00 65.62 95 ARG A N 1
ATOM 765 C CA . ARG A 1 95 ? -35.703 -2.795 16.914 1.00 65.62 95 ARG A CA 1
ATOM 766 C C . ARG A 1 95 ? -35.370 -3.799 18.024 1.00 65.62 95 ARG A C 1
ATOM 768 O O . ARG A 1 95 ? -36.251 -4.562 18.409 1.00 65.62 95 ARG A O 1
ATOM 775 N N . PHE A 1 96 ? -34.142 -3.791 18.545 1.00 61.53 96 PHE A N 1
ATOM 776 C CA . PHE A 1 96 ? -33.708 -4.646 19.652 1.00 61.53 96 PHE A CA 1
ATOM 777 C C . PHE A 1 96 ? -33.831 -3.888 20.978 1.00 61.53 96 PHE A C 1
ATOM 779 O O . PHE A 1 96 ? -32.845 -3.565 21.638 1.00 61.53 96 PHE A O 1
ATOM 786 N N . ASP A 1 97 ? -35.063 -3.568 21.369 1.00 57.88 97 ASP A N 1
ATOM 787 C CA . ASP A 1 97 ? -35.316 -3.114 22.733 1.00 57.88 97 ASP A CA 1
ATOM 788 C C . ASP A 1 97 ? -35.366 -4.331 23.667 1.00 57.88 97 ASP A C 1
ATOM 790 O O . ASP A 1 97 ? -36.313 -5.118 23.645 1.00 57.88 97 ASP A O 1
ATOM 794 N N . ILE A 1 98 ? -34.336 -4.475 24.502 1.00 58.78 98 ILE A N 1
ATOM 795 C CA . ILE A 1 98 ? -34.247 -5.481 25.574 1.00 58.78 98 ILE A CA 1
ATOM 796 C C . ILE A 1 98 ? -35.442 -5.380 26.538 1.00 58.78 98 ILE A C 1
ATOM 798 O O . ILE A 1 98 ? -35.827 -6.379 27.141 1.00 58.78 98 ILE A O 1
ATOM 802 N N . ASN A 1 99 ? -36.105 -4.220 26.622 1.00 56.47 99 ASN A N 1
ATOM 803 C CA . ASN A 1 99 ? -37.312 -4.055 27.431 1.00 56.47 99 ASN A CA 1
ATOM 804 C C . ASN A 1 99 ? -38.540 -4.782 26.848 1.00 56.47 99 ASN A C 1
ATOM 806 O O . ASN A 1 99 ? -39.557 -4.894 27.530 1.00 56.47 99 ASN A O 1
ATOM 810 N N . ARG A 1 100 ? -38.472 -5.283 25.604 1.00 54.28 100 ARG A N 1
ATOM 811 C CA . ARG A 1 100 ? -39.562 -6.035 24.960 1.00 54.28 100 ARG A CA 1
ATOM 812 C C . ARG A 1 100 ? -39.415 -7.551 25.095 1.00 54.28 100 ARG A C 1
ATOM 814 O O . ARG A 1 100 ? -40.399 -8.272 24.954 1.00 54.28 100 ARG A O 1
ATOM 821 N N . THR A 1 101 ? -38.225 -8.047 25.421 1.00 55.03 101 THR A N 1
ATOM 822 C CA . THR A 1 101 ? -38.023 -9.443 25.819 1.00 55.03 101 THR A CA 1
ATOM 823 C C . THR A 1 101 ? -37.981 -9.514 27.335 1.00 55.03 101 THR A C 1
ATOM 825 O O . THR A 1 101 ? -36.913 -9.548 27.945 1.00 55.03 101 THR A O 1
ATOM 828 N N . GLY A 1 102 ? -39.169 -9.525 27.942 1.00 50.72 102 GLY A N 1
ATOM 829 C CA . GLY A 1 102 ? -39.350 -9.963 29.318 1.00 50.72 102 GLY A CA 1
ATOM 830 C C . GLY A 1 102 ? -38.841 -11.394 29.458 1.00 50.72 102 GLY A C 1
ATOM 831 O O . GLY A 1 102 ? -39.567 -12.349 29.198 1.00 50.72 102 GLY A O 1
ATOM 832 N N . LEU A 1 103 ? -37.573 -11.534 29.844 1.00 53.06 103 LEU A N 1
ATOM 833 C CA . LEU A 1 103 ? -37.038 -12.751 30.434 1.00 53.06 103 LEU A CA 1
ATOM 834 C C . LEU A 1 103 ? -37.928 -13.069 31.633 1.00 53.06 103 LEU A C 1
ATOM 836 O O . LEU A 1 103 ? -37.916 -12.352 32.636 1.00 53.06 103 LEU A O 1
ATOM 840 N N . PHE A 1 104 ? -38.753 -14.103 31.482 1.00 52.94 104 PHE A N 1
ATOM 841 C CA . PHE A 1 104 ? -39.587 -14.630 32.545 1.00 52.94 104 PHE A CA 1
ATOM 842 C C . PHE A 1 104 ? -38.705 -14.887 33.763 1.00 52.94 104 PHE A C 1
ATOM 844 O O . PHE A 1 104 ? -37.817 -15.739 33.768 1.00 52.94 104 PHE A O 1
ATOM 851 N N . LYS A 1 105 ? -38.944 -14.080 34.792 1.00 48.06 105 LYS A N 1
ATOM 852 C CA . LYS A 1 105 ? -38.398 -14.243 36.128 1.00 48.06 105 LYS A CA 1
ATOM 853 C C . LYS A 1 105 ? -38.961 -15.567 36.644 1.00 48.06 105 LYS A C 1
ATOM 855 O O . LYS A 1 105 ? -40.124 -15.615 37.036 1.00 48.06 105 LYS A O 1
ATOM 860 N N . PHE A 1 106 ? -38.181 -16.646 36.581 1.00 54.50 106 PHE A N 1
ATOM 861 C CA . PHE A 1 106 ? -38.553 -17.900 37.229 1.00 54.50 106 PHE A CA 1
ATOM 862 C C . PHE A 1 106 ? -38.681 -17.623 38.727 1.00 54.50 106 PHE A C 1
ATOM 864 O O . PHE A 1 106 ? -37.693 -17.407 39.431 1.00 54.50 106 PHE A O 1
ATOM 871 N N . HIS A 1 107 ? -39.928 -17.547 39.188 1.00 47.62 107 HIS A N 1
ATOM 872 C CA . HIS A 1 107 ? -40.241 -17.530 40.600 1.00 47.62 107 HIS A CA 1
ATOM 873 C C . HIS A 1 107 ? -40.015 -18.935 41.151 1.00 47.62 107 HIS A C 1
ATOM 875 O O . HIS A 1 107 ? -40.532 -19.924 40.640 1.00 47.62 107 HIS A O 1
ATOM 881 N N . LYS A 1 108 ? -39.190 -18.959 42.190 1.00 43.28 108 LYS A N 1
ATOM 882 C CA . LYS A 1 108 ? -38.899 -20.070 43.085 1.00 43.28 108 LYS A CA 1
ATOM 883 C C . LYS A 1 108 ? -40.205 -20.686 43.612 1.00 43.28 108 LYS A C 1
ATOM 885 O O . LYS A 1 108 ? -41.029 -19.942 44.146 1.00 43.28 108 LYS A O 1
ATOM 890 N N . LEU A 1 109 ? -40.337 -22.007 43.506 1.00 42.78 109 LEU A N 1
ATOM 891 C CA . LEU A 1 109 ? -41.130 -22.864 44.392 1.00 42.78 109 LEU A CA 1
ATOM 892 C C . LEU A 1 109 ? -40.232 -24.026 44.810 1.00 42.78 109 LEU A C 1
ATOM 894 O O . LEU A 1 109 ? -39.606 -24.615 43.901 1.00 42.78 109 LEU A O 1
#

Radius of gyration: 24.37 Å; chains: 1; bounding box: 68×32×60 Å

Sequence (109 aa):
MQTVGRIPRWVIEKDPSWEKAVHSNYDILEWTKKGADLRATCDPASMFCDVMIEERNQHLDLSDPISKFNNKSRLSTFASADIARYLSSRYLNPRFDINRTGLFKFHKL